Protein AF-A0A656K162-F1 (afdb_monomer)

Structure (mmCIF, N/CA/C/O backbone):
data_AF-A0A656K162-F1
#
_entry.id   AF-A0A656K162-F1
#
loop_
_atom_site.group_PDB
_atom_site.id
_atom_site.type_symbol
_atom_site.label_atom_id
_atom_site.label_alt_id
_atom_site.label_comp_id
_atom_site.label_asym_id
_atom_site.label_entity_id
_atom_site.label_seq_id
_atom_site.pdbx_PDB_ins_code
_atom_site.Cartn_x
_atom_site.Cartn_y
_atom_site.Cartn_z
_atom_site.occupancy
_atom_site.B_iso_or_equiv
_atom_site.auth_seq_id
_atom_site.auth_comp_id
_atom_site.auth_asym_id
_atom_site.auth_atom_id
_atom_site.pdbx_PDB_model_num
ATOM 1 N N . ASN A 1 1 ? 8.513 19.764 10.379 1.00 59.94 1 ASN A N 1
ATOM 2 C CA . ASN A 1 1 ? 7.058 19.701 10.130 1.00 59.94 1 ASN A CA 1
ATOM 3 C C . ASN A 1 1 ? 6.398 20.936 10.756 1.00 59.94 1 ASN A C 1
ATOM 5 O O . ASN A 1 1 ? 6.497 21.101 11.967 1.00 59.94 1 ASN A O 1
ATOM 9 N N . GLN A 1 2 ? 5.848 21.864 9.958 1.00 65.56 2 GLN A N 1
ATOM 10 C CA . GLN A 1 2 ? 5.400 23.191 10.437 1.00 65.56 2 GLN A CA 1
ATOM 11 C C . GLN A 1 2 ? 4.195 23.122 11.393 1.00 65.56 2 GLN A C 1
ATOM 13 O O . GLN A 1 2 ? 4.063 23.981 12.259 1.00 65.56 2 GLN A O 1
ATOM 18 N N . ALA A 1 3 ? 3.356 22.087 11.276 1.00 65.00 3 ALA A N 1
ATOM 19 C CA . ALA A 1 3 ? 2.177 21.894 12.123 1.00 65.00 3 ALA A CA 1
ATOM 20 C C . ALA A 1 3 ? 2.538 21.609 13.594 1.00 65.00 3 ALA A C 1
ATOM 22 O O . ALA A 1 3 ? 1.946 22.195 14.499 1.00 65.00 3 ALA A O 1
ATOM 23 N N . ALA A 1 4 ? 3.561 20.780 13.838 1.00 63.41 4 ALA A N 1
ATOM 24 C CA . ALA A 1 4 ? 4.054 20.488 15.187 1.00 63.41 4 ALA A CA 1
ATOM 25 C C . ALA A 1 4 ? 4.691 21.724 15.849 1.00 63.41 4 ALA A C 1
ATOM 27 O O . ALA A 1 4 ? 4.474 21.974 17.027 1.00 63.41 4 ALA A O 1
ATOM 28 N N . GLY A 1 5 ? 5.413 22.546 15.077 1.00 68.94 5 GLY A N 1
ATOM 29 C CA . GLY A 1 5 ? 6.014 23.790 15.578 1.00 68.94 5 GLY A CA 1
ATOM 30 C C . GLY A 1 5 ? 5.009 24.909 15.885 1.00 68.94 5 GLY A C 1
ATOM 31 O O . GLY A 1 5 ? 5.383 25.898 16.506 1.00 68.94 5 GLY A O 1
ATOM 32 N N . ARG A 1 6 ? 3.747 24.771 15.452 1.00 77.44 6 ARG A N 1
ATOM 33 C CA . ARG A 1 6 ? 2.651 25.728 15.697 1.00 77.44 6 ARG A CA 1
ATOM 34 C C . ARG A 1 6 ? 1.633 25.244 16.741 1.00 77.44 6 ARG A C 1
ATOM 36 O O . ARG A 1 6 ? 0.628 25.919 16.941 1.00 77.44 6 ARG A O 1
ATOM 43 N N . GLY A 1 7 ? 1.865 24.086 17.368 1.00 78.81 7 GLY A N 1
ATOM 44 C CA . GLY A 1 7 ? 0.979 23.505 18.387 1.00 78.81 7 GLY A CA 1
ATOM 45 C C . GLY A 1 7 ? -0.352 22.955 17.858 1.00 78.81 7 GLY A C 1
ATOM 46 O O . GLY A 1 7 ? -1.237 22.599 18.629 1.00 78.81 7 GLY A O 1
ATOM 47 N N . TRP A 1 8 ? -0.530 22.847 16.535 1.00 81.06 8 TRP A N 1
ATOM 48 C CA . TRP A 1 8 ? -1.796 22.390 15.932 1.00 81.06 8 TRP A CA 1
ATOM 49 C C . TRP A 1 8 ? -2.119 20.920 16.213 1.00 81.06 8 TRP A C 1
ATOM 51 O O . TRP A 1 8 ? -3.256 20.496 16.036 1.00 81.06 8 TRP A O 1
ATOM 61 N N . LEU A 1 9 ? -1.124 20.152 16.653 1.00 82.38 9 LEU A N 1
ATOM 62 C CA . LEU A 1 9 ? -1.259 18.733 16.970 1.00 82.38 9 LEU A CA 1
ATOM 63 C C . LEU A 1 9 ? -1.344 18.485 18.483 1.00 82.38 9 LEU A C 1
ATOM 65 O O . LEU A 1 9 ? -1.394 17.335 18.897 1.00 82.38 9 LEU A O 1
ATOM 69 N N . ASP A 1 10 ? -1.346 19.524 19.324 1.00 83.88 10 ASP A N 1
ATOM 70 C CA . ASP A 1 10 ? -1.195 19.365 20.779 1.00 83.88 10 ASP A CA 1
ATOM 71 C C . ASP A 1 10 ? -2.390 18.691 21.456 1.00 83.88 10 ASP A C 1
ATOM 73 O O . ASP A 1 10 ? -2.217 18.030 22.475 1.00 83.88 10 ASP A O 1
ATOM 77 N N . ALA A 1 11 ? -3.578 18.793 20.855 1.00 88.38 11 ALA A N 1
ATOM 78 C CA . ALA A 1 11 ? -4.771 18.080 21.305 1.00 88.38 11 ALA A CA 1
ATOM 79 C C . ALA A 1 11 ? -4.793 16.593 20.894 1.00 88.38 11 ALA A C 1
ATOM 81 O O . ALA A 1 11 ? -5.649 15.853 21.369 1.00 88.38 11 ALA A O 1
ATOM 82 N N . MET A 1 12 ? -3.887 16.163 20.008 1.00 89.81 12 MET A N 1
ATOM 83 C CA . MET A 1 12 ? -3.818 14.790 19.508 1.00 89.81 12 MET A CA 1
ATOM 84 C C . MET A 1 12 ? -2.897 13.938 20.378 1.00 89.81 12 MET A C 1
ATOM 86 O O . MET A 1 12 ? -1.816 14.383 20.794 1.00 89.81 12 MET A O 1
ATOM 90 N N . SER A 1 13 ? -3.296 12.683 20.578 1.00 91.94 13 SER A N 1
ATOM 91 C CA . SER A 1 13 ? -2.418 11.651 21.124 1.00 91.94 13 SER A CA 1
ATOM 92 C C . SER A 1 13 ? -1.175 11.474 20.249 1.00 91.94 13 SER A C 1
ATOM 94 O O . SER A 1 13 ? -1.141 11.858 19.078 1.00 91.94 13 SER A O 1
ATOM 96 N N . GLU A 1 14 ? -0.129 10.867 20.804 1.00 89.81 14 GLU A N 1
ATOM 97 C CA . GLU A 1 14 ? 1.092 10.573 20.051 1.00 89.81 14 GLU A CA 1
ATOM 98 C C . GLU A 1 14 ? 0.808 9.698 18.819 1.00 89.81 14 GLU A C 1
ATOM 100 O O . GLU A 1 14 ? 1.327 9.963 17.738 1.00 89.81 14 GLU A O 1
ATOM 105 N N . THR A 1 15 ? -0.080 8.709 18.947 1.00 90.69 15 THR A N 1
ATOM 106 C CA . THR A 1 15 ? -0.444 7.811 17.844 1.00 90.69 15 THR A CA 1
ATOM 107 C C . THR A 1 15 ? -1.187 8.526 16.721 1.00 90.69 15 THR A C 1
ATOM 109 O O . THR A 1 15 ? -0.869 8.307 15.559 1.00 90.69 15 THR A O 1
ATOM 112 N N . GLU A 1 16 ? -2.123 9.421 17.045 1.00 91.81 16 GLU A N 1
ATOM 113 C CA . GLU A 1 16 ? -2.821 10.231 16.035 1.00 91.81 16 GLU A CA 1
ATOM 114 C C . GLU A 1 16 ? -1.863 11.234 15.386 1.00 91.81 16 GLU A C 1
ATOM 116 O O . GLU A 1 16 ? -1.894 11.454 14.180 1.00 91.81 16 GLU A O 1
ATOM 121 N N . ARG A 1 17 ? -0.950 11.815 16.173 1.00 91.38 17 ARG A N 1
ATOM 122 C CA . ARG A 1 17 ? 0.091 12.707 15.659 1.00 91.38 17 ARG A CA 1
ATOM 123 C C . ARG A 1 17 ? 0.992 11.985 14.659 1.00 91.38 17 ARG A C 1
ATOM 125 O O . ARG A 1 17 ? 1.349 12.571 13.638 1.00 91.38 17 ARG A O 1
ATOM 132 N N . ASN A 1 18 ? 1.332 10.726 14.929 1.00 90.88 18 ASN A N 1
ATOM 133 C CA . ASN A 1 18 ? 2.193 9.920 14.069 1.00 90.88 18 ASN A CA 1
ATOM 134 C C . ASN A 1 18 ? 1.585 9.655 12.689 1.00 90.88 18 ASN A C 1
ATOM 13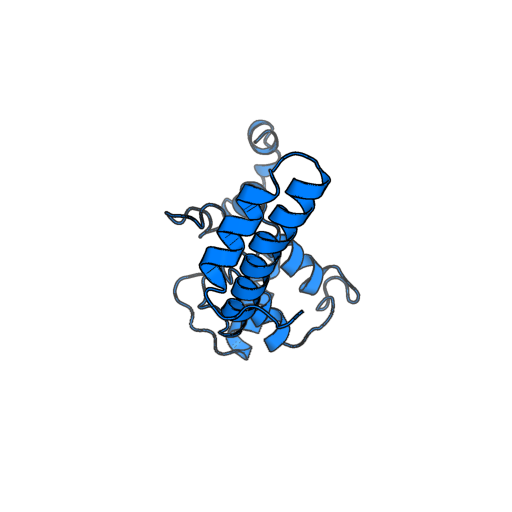6 O O . ASN A 1 18 ? 2.345 9.658 11.721 1.00 90.88 18 ASN A O 1
ATOM 140 N N . ASP A 1 19 ? 0.260 9.528 12.576 1.00 93.31 19 ASP A N 1
ATOM 141 C CA . ASP A 1 19 ? -0.424 9.423 11.280 1.00 93.31 19 ASP A CA 1
ATOM 142 C C . ASP A 1 19 ? -0.170 10.659 10.398 1.00 93.31 19 ASP A C 1
ATOM 144 O O . ASP A 1 19 ? 0.084 10.538 9.200 1.00 93.31 19 ASP A O 1
ATOM 148 N N . PHE A 1 20 ? -0.177 11.860 10.989 1.00 90.94 20 PHE A N 1
ATOM 149 C CA . PHE A 1 20 ? 0.078 13.111 10.263 1.00 90.94 20 PHE A CA 1
ATOM 150 C C . PHE A 1 20 ? 1.566 13.392 10.039 1.00 90.94 20 PHE A C 1
ATOM 152 O O . PHE A 1 20 ? 1.945 14.022 9.049 1.00 90.94 20 PHE A O 1
ATOM 159 N N . LEU A 1 21 ? 2.427 12.977 10.971 1.00 88.50 21 LEU A N 1
ATOM 160 C CA . LEU A 1 21 ? 3.875 13.150 10.841 1.00 88.50 21 LEU A CA 1
ATOM 161 C C . LEU A 1 21 ? 4.474 12.211 9.790 1.00 88.50 21 LEU A C 1
ATOM 163 O O . LEU A 1 21 ? 5.472 12.574 9.169 1.00 88.50 21 LEU A O 1
ATOM 167 N N . ASN A 1 22 ? 3.845 11.057 9.572 1.00 89.12 22 ASN A N 1
ATOM 168 C CA . ASN A 1 22 ? 4.228 10.063 8.584 1.00 89.12 22 ASN A CA 1
ATOM 169 C C . ASN A 1 22 ? 3.113 9.949 7.541 1.00 89.12 22 ASN A C 1
ATOM 171 O O . ASN A 1 22 ? 2.423 8.951 7.481 1.00 89.12 22 ASN A O 1
ATOM 175 N N . PHE A 1 23 ? 2.869 10.966 6.719 1.00 92.00 23 PHE A N 1
ATOM 176 C CA . PHE A 1 23 ? 1.878 10.785 5.656 1.00 92.00 23 PHE A CA 1
ATOM 177 C C . PHE A 1 23 ? 2.329 9.686 4.670 1.00 92.00 23 PHE A C 1
ATOM 179 O O . PHE A 1 23 ? 3.456 9.727 4.175 1.00 92.00 23 PHE A O 1
ATOM 186 N N . GLU A 1 24 ? 1.448 8.729 4.358 1.00 94.44 24 GLU A N 1
ATOM 187 C CA . GLU A 1 24 ? 1.737 7.603 3.460 1.00 94.44 24 GLU A CA 1
ATOM 188 C C . GLU A 1 24 ? 0.535 7.320 2.539 1.00 94.44 24 GLU A C 1
ATOM 190 O O . GLU A 1 24 ? -0.616 7.268 2.980 1.00 94.44 24 GLU A O 1
ATOM 195 N N . GLY A 1 25 ? 0.797 7.160 1.237 1.00 96.12 25 GLY A N 1
ATOM 196 C CA . GLY A 1 25 ? -0.245 7.026 0.214 1.00 96.12 25 GLY A CA 1
ATOM 197 C C . GLY A 1 25 ? -1.071 5.736 0.290 1.00 96.12 25 GLY A C 1
ATOM 198 O O . GLY A 1 25 ? -2.256 5.766 -0.023 1.00 96.12 25 GLY A O 1
ATOM 199 N N . ASN A 1 26 ? -0.498 4.621 0.747 1.00 96.12 26 ASN A N 1
ATOM 200 C CA . ASN A 1 26 ? -1.203 3.358 0.988 1.00 96.12 26 ASN A CA 1
ATOM 201 C C . ASN A 1 26 ? -2.199 3.505 2.144 1.00 96.12 26 ASN A C 1
ATOM 203 O O . ASN A 1 26 ? -3.320 3.013 2.043 1.00 96.12 26 ASN A O 1
ATOM 207 N N . ALA A 1 27 ? -1.824 4.210 3.219 1.00 97.62 27 ALA A N 1
ATOM 208 C CA . ALA A 1 27 ? -2.744 4.498 4.320 1.00 97.62 27 ALA A CA 1
ATOM 209 C C . ALA A 1 27 ? -3.906 5.389 3.859 1.00 97.62 27 ALA A C 1
ATOM 211 O O . ALA A 1 27 ? -5.073 5.086 4.118 1.00 97.62 27 ALA A O 1
ATOM 212 N N . GLN A 1 28 ? -3.601 6.437 3.088 1.00 98.19 28 GLN A N 1
ATOM 213 C CA . GLN A 1 28 ? -4.629 7.306 2.524 1.00 98.19 28 GLN A CA 1
ATOM 214 C C . GLN A 1 28 ? -5.539 6.567 1.538 1.00 98.19 28 GLN A C 1
ATOM 216 O O . GLN A 1 28 ? -6.757 6.729 1.592 1.00 98.19 28 GLN A O 1
ATOM 221 N N . GLY A 1 29 ? -4.992 5.739 0.652 1.00 98.31 29 GLY A N 1
ATOM 222 C CA . GLY A 1 29 ? -5.801 4.975 -0.289 1.00 98.31 29 GLY A CA 1
ATOM 223 C C . GLY A 1 29 ? -6.654 3.905 0.404 1.00 98.31 29 GLY A C 1
ATOM 224 O O . GLY A 1 29 ? -7.806 3.709 0.019 1.00 98.31 29 GLY A O 1
ATOM 225 N N . PHE A 1 30 ? -6.180 3.305 1.502 1.00 98.62 30 PHE A N 1
ATOM 226 C CA . PHE A 1 30 ? -7.003 2.418 2.327 1.00 98.62 30 PHE A CA 1
ATOM 227 C C . PHE A 1 30 ? -8.213 3.152 2.919 1.00 98.62 30 PHE A C 1
ATOM 229 O O . PHE A 1 30 ? -9.343 2.661 2.829 1.00 98.62 30 PHE A O 1
ATOM 236 N N . ARG A 1 31 ? -8.007 4.367 3.441 1.00 98.56 31 ARG A N 1
ATOM 237 C CA . ARG A 1 31 ? -9.091 5.248 3.898 1.00 98.56 31 ARG A CA 1
ATOM 238 C C . ARG A 1 31 ? -10.054 5.609 2.764 1.00 98.56 31 ARG A C 1
ATOM 240 O O . ARG A 1 31 ? -11.266 5.554 2.952 1.00 98.56 31 ARG A O 1
ATOM 247 N N . VAL A 1 32 ? -9.549 5.936 1.575 1.00 98.62 32 VAL A N 1
ATOM 248 C CA . VAL A 1 32 ? -10.388 6.229 0.399 1.00 98.62 32 VAL A CA 1
ATOM 249 C C . VAL A 1 32 ? -11.303 5.043 0.078 1.00 98.62 32 VAL A C 1
ATOM 251 O O . VAL A 1 32 ? -12.522 5.208 0.030 1.00 98.62 32 VAL A O 1
ATOM 254 N N . LEU A 1 33 ? -10.738 3.837 -0.039 1.00 98.62 33 LEU A N 1
ATOM 255 C CA . LEU A 1 33 ? -11.472 2.623 -0.409 1.00 98.62 33 LEU A CA 1
ATOM 256 C C . LEU A 1 33 ? -12.493 2.170 0.640 1.00 98.62 33 LEU A C 1
ATOM 258 O O . LEU A 1 33 ? -13.522 1.597 0.284 1.00 98.62 33 LEU A O 1
ATOM 262 N N . THR A 1 34 ? -12.207 2.376 1.926 1.00 98.62 34 THR A N 1
ATOM 263 C CA . THR A 1 34 ? -13.022 1.826 3.023 1.00 98.62 34 THR A CA 1
ATOM 264 C C . THR A 1 34 ? -13.928 2.845 3.703 1.00 98.62 34 THR A C 1
ATOM 266 O O . THR A 1 34 ? -14.840 2.442 4.428 1.00 98.62 34 THR A O 1
ATOM 269 N N . GLN A 1 35 ? -13.702 4.145 3.489 1.00 98.50 35 GLN A N 1
ATOM 270 C CA . GLN A 1 35 ? -14.429 5.211 4.179 1.00 98.50 35 GLN A CA 1
ATOM 271 C C . GLN A 1 35 ? -14.892 6.354 3.276 1.00 98.50 35 GLN A C 1
ATOM 273 O O . GLN A 1 35 ? -15.940 6.910 3.567 1.00 98.50 35 GLN A O 1
ATOM 278 N N . LEU A 1 36 ? -14.159 6.773 2.241 1.00 98.12 36 LEU A N 1
ATOM 279 C CA . LEU A 1 36 ? -14.508 8.026 1.545 1.00 98.12 36 LEU A CA 1
ATOM 280 C C . LEU A 1 36 ? -15.388 7.815 0.315 1.00 98.12 36 LEU A C 1
ATOM 282 O O . LEU A 1 36 ? -16.325 8.583 0.107 1.00 98.12 36 LEU A O 1
ATOM 286 N N . GLU A 1 37 ? -15.108 6.784 -0.475 1.00 97.25 37 GLU A N 1
ATOM 287 C CA . GLU A 1 37 ? -15.811 6.548 -1.737 1.00 97.25 37 GLU A CA 1
ATOM 288 C C . GLU A 1 37 ? -17.157 5.845 -1.537 1.00 97.25 37 GLU A C 1
ATOM 290 O O . GLU A 1 37 ? -17.284 4.955 -0.704 1.00 97.25 37 GLU A O 1
ATOM 295 N N . TYR A 1 38 ? -18.162 6.200 -2.343 1.00 97.38 38 TYR A N 1
ATOM 296 C CA . TYR A 1 38 ? -19.512 5.611 -2.356 1.00 97.38 38 TYR A CA 1
ATOM 297 C C . TYR A 1 38 ? -20.272 5.677 -1.017 1.00 97.38 38 TYR A C 1
ATOM 299 O O . TYR A 1 38 ? -21.043 6.609 -0.786 1.00 97.38 38 TYR A O 1
ATOM 307 N N . HIS A 1 39 ? -20.107 4.681 -0.143 1.00 97.31 39 HIS A N 1
ATOM 308 C CA . HIS A 1 39 ? -20.796 4.599 1.143 1.00 97.31 39 HIS A CA 1
ATOM 309 C C . HIS A 1 39 ? -19.954 5.273 2.225 1.00 97.31 39 HIS A C 1
ATOM 311 O O . HIS A 1 39 ? -19.267 4.612 3.010 1.00 97.31 39 HIS A O 1
ATOM 317 N N . GLN A 1 40 ? -19.986 6.607 2.223 1.00 97.75 40 GLN A N 1
ATOM 318 C CA . GLN A 1 40 ? -19.110 7.424 3.053 1.00 97.75 40 GLN A CA 1
ATOM 319 C C . GLN A 1 40 ? -19.259 7.089 4.548 1.00 97.75 40 GLN A C 1
ATOM 321 O O . GLN A 1 40 ? -20.349 7.171 5.110 1.00 97.75 40 GLN A O 1
ATOM 326 N N . PHE A 1 41 ? -18.150 6.701 5.175 1.00 96.69 41 PHE A N 1
ATOM 327 C CA . PHE A 1 41 ? -18.025 6.221 6.554 1.00 96.69 41 PHE A CA 1
ATOM 328 C C . PHE A 1 41 ? -18.910 5.000 6.898 1.00 96.69 41 PHE A C 1
ATOM 330 O O . PHE A 1 41 ? -19.091 4.680 8.069 1.00 96.69 41 PHE A O 1
ATOM 337 N N . ASP A 1 42 ? -19.413 4.282 5.883 1.00 97.31 42 ASP A N 1
ATOM 338 C CA . ASP A 1 42 ? -20.259 3.078 5.991 1.00 97.31 42 ASP A CA 1
ATOM 339 C C . ASP A 1 42 ? -19.792 1.958 5.027 1.00 97.31 42 ASP A C 1
ATOM 341 O O . ASP A 1 42 ? -20.542 1.374 4.230 1.00 97.31 42 ASP A O 1
ATOM 345 N N . GLY A 1 43 ? -18.488 1.674 5.084 1.00 93.38 43 GLY A N 1
ATOM 346 C CA . GLY A 1 43 ? -17.827 0.612 4.317 1.00 93.38 43 GLY A CA 1
ATOM 347 C C . GLY A 1 43 ? -17.255 1.043 2.965 1.00 93.38 43 GLY A C 1
ATOM 348 O O . GLY A 1 43 ? -16.693 0.202 2.258 1.00 93.38 43 GLY A O 1
ATOM 349 N N . GLY A 1 44 ? -17.373 2.322 2.601 1.00 98.06 44 GLY A N 1
ATOM 350 C CA . GLY A 1 44 ? -16.739 2.889 1.417 1.00 98.06 44 GLY A CA 1
ATOM 351 C C . GLY A 1 44 ? -17.199 2.199 0.129 1.00 98.06 44 GLY A C 1
ATOM 352 O O . GLY A 1 44 ? -18.393 2.015 -0.109 1.00 98.06 44 GLY A O 1
ATOM 353 N N . THR A 1 45 ? -16.245 1.734 -0.675 1.00 98.38 45 THR A N 1
ATOM 354 C CA . THR A 1 45 ? -16.494 0.993 -1.921 1.00 98.38 45 THR A CA 1
ATOM 355 C C . THR A 1 45 ? -17.060 -0.416 -1.688 1.00 98.38 45 THR A C 1
ATOM 357 O O . THR A 1 45 ? -17.533 -1.049 -2.628 1.00 98.38 45 THR A O 1
ATOM 360 N N . ARG A 1 46 ? -17.025 -0.938 -0.449 1.00 98.12 46 ARG A N 1
ATOM 361 C CA . ARG A 1 46 ? -17.512 -2.287 -0.080 1.00 98.12 46 ARG A CA 1
ATOM 362 C C . ARG A 1 46 ? -16.917 -3.415 -0.935 1.00 98.12 46 ARG A C 1
ATOM 364 O O . ARG A 1 46 ? -17.603 -4.353 -1.340 1.00 98.12 46 ARG A O 1
ATOM 371 N N . LEU A 1 47 ? -15.615 -3.321 -1.196 1.00 98.50 47 LEU A N 1
ATOM 372 C CA . LEU A 1 47 ? -14.856 -4.356 -1.894 1.00 98.50 47 LEU A CA 1
ATOM 373 C C . LEU A 1 47 ? -14.787 -5.653 -1.080 1.00 98.50 47 LEU A C 1
ATOM 375 O O . LEU A 1 47 ? -14.981 -5.673 0.137 1.00 98.50 47 LEU A O 1
ATOM 379 N N . THR A 1 48 ? -14.459 -6.752 -1.759 1.00 98.62 48 THR A N 1
ATOM 380 C CA . THR A 1 48 ? -14.250 -8.032 -1.078 1.00 98.62 48 THR A CA 1
ATOM 381 C C . THR A 1 48 ? -13.057 -7.957 -0.123 1.00 98.62 48 THR A C 1
ATOM 383 O O . THR A 1 48 ? -12.073 -7.260 -0.389 1.00 98.62 48 THR A O 1
ATOM 386 N N . TYR A 1 49 ? -13.101 -8.740 0.959 1.00 98.69 49 TYR A N 1
ATOM 387 C CA . TYR A 1 49 ? -11.976 -8.842 1.891 1.00 98.69 49 TYR A CA 1
ATOM 388 C C . TYR A 1 49 ? -10.674 -9.238 1.187 1.00 98.69 49 TYR A C 1
ATOM 390 O O . TYR A 1 49 ? -9.632 -8.672 1.494 1.00 98.69 49 TYR A O 1
ATOM 398 N N . ALA A 1 50 ? -10.723 -10.155 0.214 1.00 98.50 50 ALA A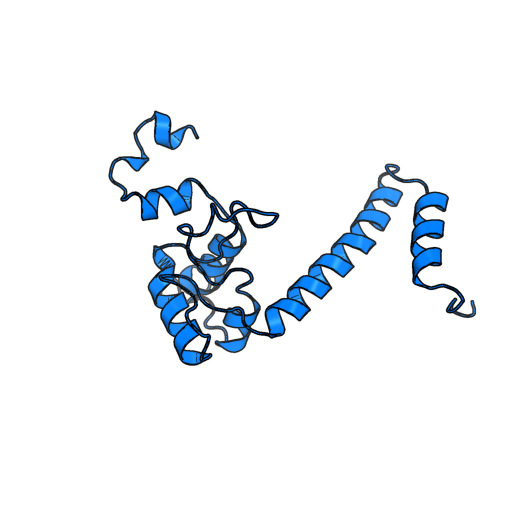 N 1
ATOM 399 C CA . ALA A 1 50 ? -9.537 -10.593 -0.523 1.00 98.50 50 ALA A CA 1
ATOM 400 C C . ALA A 1 50 ? -8.906 -9.453 -1.339 1.00 98.50 50 ALA A C 1
ATOM 402 O O . ALA A 1 50 ? -7.685 -9.297 -1.335 1.00 98.50 50 ALA A O 1
ATOM 403 N N . THR A 1 51 ? -9.727 -8.618 -1.986 1.00 98.69 51 THR A N 1
ATOM 404 C CA . THR A 1 51 ? -9.254 -7.424 -2.702 1.00 98.69 51 THR A CA 1
ATOM 405 C C . THR A 1 51 ? -8.600 -6.434 -1.740 1.00 98.69 51 THR A C 1
ATOM 407 O O . THR A 1 51 ? -7.482 -5.998 -1.993 1.00 98.69 51 THR A O 1
ATOM 410 N N . LEU A 1 52 ? -9.245 -6.128 -0.608 1.00 98.69 52 LEU A N 1
ATOM 411 C CA . LEU A 1 52 ? -8.696 -5.203 0.392 1.00 98.69 52 LEU A CA 1
ATOM 412 C C . LEU A 1 52 ? -7.403 -5.735 1.028 1.00 98.69 52 LEU A C 1
ATOM 414 O O . LEU A 1 52 ? -6.444 -4.988 1.194 1.00 98.69 52 LEU A O 1
ATOM 418 N N . GLY A 1 53 ? -7.343 -7.032 1.334 1.00 98.50 53 GLY A N 1
ATOM 419 C CA . GLY A 1 53 ? -6.135 -7.675 1.846 1.00 98.50 53 GLY A CA 1
ATOM 420 C C . GLY A 1 53 ? -4.984 -7.650 0.842 1.00 98.50 53 GLY A C 1
ATOM 421 O O . GLY A 1 53 ? -3.845 -7.420 1.232 1.00 98.50 53 GLY A O 1
ATOM 422 N N . THR A 1 54 ? -5.280 -7.847 -0.445 1.00 98.62 54 THR A N 1
ATOM 423 C CA . THR A 1 54 ? -4.294 -7.771 -1.538 1.00 98.62 54 THR A CA 1
ATOM 424 C C . THR A 1 54 ? -3.806 -6.343 -1.777 1.00 98.62 54 THR A C 1
ATOM 426 O O . THR A 1 54 ? -2.636 -6.145 -2.078 1.00 98.62 54 THR A O 1
ATOM 429 N N . TYR A 1 55 ? -4.682 -5.354 -1.600 1.00 98.44 55 TYR A N 1
ATOM 430 C CA . TYR A 1 55 ? -4.340 -3.936 -1.678 1.00 98.44 55 TYR A CA 1
ATOM 431 C C . TYR A 1 55 ? -3.421 -3.484 -0.528 1.00 98.44 55 TYR A C 1
ATOM 433 O O . TYR A 1 55 ? -2.525 -2.664 -0.724 1.00 98.44 55 TYR A O 1
ATOM 441 N N . LEU A 1 56 ? -3.618 -4.021 0.683 1.00 97.31 56 LEU A N 1
ATOM 442 C CA . LEU A 1 56 ? -2.860 -3.652 1.881 1.00 97.31 56 LEU A CA 1
ATOM 443 C C . LEU A 1 56 ? -1.389 -4.110 1.805 1.00 97.31 56 LEU A C 1
ATOM 445 O O . LEU A 1 56 ? -0.990 -5.119 2.391 1.00 97.31 56 LEU A O 1
ATOM 449 N N . LYS A 1 57 ? -0.545 -3.306 1.141 1.00 95.62 57 LYS A N 1
ATOM 450 C CA . LYS A 1 57 ? 0.916 -3.500 1.049 1.00 95.62 57 LYS A CA 1
ATOM 451 C C . LYS A 1 57 ? 1.569 -3.576 2.432 1.00 95.62 57 LYS A C 1
ATOM 453 O O . LYS A 1 57 ? 2.491 -4.374 2.638 1.00 95.62 57 LYS A O 1
ATOM 458 N N . TYR A 1 58 ? 1.051 -2.788 3.372 1.00 96.81 58 TYR A N 1
ATOM 459 C CA . TYR A 1 58 ? 1.565 -2.606 4.726 1.00 96.81 58 TYR A CA 1
ATOM 460 C C . TYR A 1 58 ? 0.425 -2.708 5.765 1.00 96.81 58 TYR A C 1
ATOM 462 O O . TYR A 1 58 ? -0.070 -1.679 6.219 1.00 96.81 58 TYR A O 1
ATOM 470 N N . PRO A 1 59 ? -0.047 -3.915 6.136 1.00 97.38 59 PRO A N 1
ATOM 471 C CA . PRO A 1 59 ? -1.170 -4.105 7.066 1.00 97.38 59 PRO A CA 1
ATOM 472 C C . PRO A 1 59 ? -0.763 -3.842 8.529 1.00 97.38 59 PRO A C 1
ATOM 474 O O . PRO A 1 59 ? -0.744 -4.740 9.374 1.00 97.38 59 PRO A O 1
ATOM 477 N N . TRP A 1 60 ? -0.378 -2.604 8.818 1.00 97.12 60 TRP A N 1
ATOM 478 C CA . TRP A 1 60 ? 0.012 -2.108 10.134 1.00 97.12 60 TRP A CA 1
ATOM 479 C C . TRP A 1 60 ? -0.150 -0.589 10.213 1.00 97.12 60 TRP A C 1
ATOM 481 O O . TRP A 1 60 ? -0.310 0.082 9.188 1.00 97.12 60 TRP A O 1
ATOM 491 N N . THR A 1 61 ? -0.107 -0.061 11.436 1.00 96.75 61 THR A N 1
ATOM 492 C CA . THR A 1 61 ? -0.287 1.369 11.724 1.00 96.75 61 THR A CA 1
ATOM 493 C C . THR A 1 61 ? 1.027 2.148 11.714 1.00 96.75 61 THR A C 1
ATOM 495 O O . THR A 1 61 ? 2.119 1.565 11.670 1.00 96.75 61 THR A O 1
ATOM 498 N N . ALA A 1 62 ? 0.940 3.480 11.801 1.00 94.69 62 ALA A N 1
ATOM 499 C CA . ALA A 1 62 ? 2.099 4.375 11.848 1.00 94.69 62 ALA A CA 1
ATOM 500 C C . ALA A 1 62 ? 3.042 4.105 13.039 1.00 94.69 62 ALA A C 1
ATOM 502 O O . ALA A 1 62 ? 4.204 4.503 13.001 1.00 94.69 62 ALA A O 1
ATOM 503 N N . ARG A 1 63 ? 2.603 3.352 14.060 1.00 92.44 63 ARG A N 1
ATOM 504 C CA . ARG A 1 63 ? 3.465 2.839 15.141 1.00 92.44 63 ARG A CA 1
ATOM 505 C C . ARG A 1 63 ? 4.691 2.081 14.614 1.00 92.44 63 ARG A C 1
ATOM 507 O O . ARG A 1 63 ? 5.732 2.081 15.262 1.00 92.44 63 ARG A O 1
ATOM 514 N N . HIS A 1 64 ? 4.574 1.450 13.446 1.00 89.81 64 HIS A N 1
ATOM 515 C CA . HIS A 1 64 ? 5.641 0.666 12.812 1.00 89.81 64 HIS A CA 1
ATOM 516 C C . HIS A 1 64 ? 6.351 1.414 11.671 1.00 89.81 64 HIS A C 1
ATOM 518 O O . HIS A 1 64 ? 7.189 0.834 10.973 1.00 89.81 64 HIS A O 1
ATOM 524 N N . ALA A 1 65 ? 6.046 2.704 11.486 1.00 82.62 65 ALA A N 1
ATOM 525 C CA . ALA A 1 65 ? 6.636 3.543 10.445 1.00 82.62 65 ALA A CA 1
ATOM 526 C C . ALA A 1 65 ? 8.151 3.741 10.641 1.00 82.62 65 ALA A C 1
ATOM 528 O O . ALA A 1 65 ? 8.883 3.832 9.662 1.00 82.62 65 ALA A O 1
ATOM 529 N N . ASP A 1 66 ? 8.650 3.719 11.878 1.00 73.56 66 ASP A N 1
ATOM 530 C CA . ASP A 1 66 ? 10.081 3.884 12.181 1.00 73.56 66 ASP A CA 1
ATOM 531 C C . ASP A 1 66 ? 10.912 2.594 12.045 1.00 73.56 66 ASP A C 1
ATOM 533 O O . ASP A 1 66 ? 12.084 2.557 12.430 1.00 73.56 66 ASP A O 1
ATOM 537 N N . SER A 1 67 ? 10.339 1.518 11.493 1.00 65.38 67 SER A N 1
ATOM 538 C CA . SER A 1 67 ? 11.076 0.266 11.295 1.00 65.38 67 SER A CA 1
ATOM 539 C C . SER A 1 67 ? 12.325 0.464 10.411 1.00 65.38 67 SER A C 1
ATOM 541 O O . SER A 1 67 ? 12.294 1.110 9.362 1.00 65.38 67 SER A O 1
ATOM 543 N N . LEU A 1 68 ? 13.465 -0.070 10.872 1.00 49.84 68 LEU A N 1
ATOM 544 C CA . LEU A 1 68 ? 14.769 0.053 10.211 1.00 49.84 68 LEU A CA 1
ATOM 545 C C . LEU A 1 68 ? 14.767 -0.658 8.842 1.00 49.84 68 LEU A C 1
ATOM 547 O O . LEU A 1 68 ? 14.346 -1.809 8.740 1.00 49.84 68 LEU A O 1
ATOM 551 N N . GLY A 1 69 ? 15.292 0.004 7.804 1.00 59.53 69 GLY A N 1
ATOM 552 C CA . GLY A 1 69 ? 15.492 -0.559 6.459 1.00 59.53 69 GLY A CA 1
ATOM 553 C C . GLY A 1 69 ? 14.807 0.235 5.339 1.00 59.53 69 GLY A C 1
ATOM 554 O O . GLY A 1 69 ? 14.369 1.364 5.539 1.00 59.53 69 GLY A O 1
ATOM 555 N N . TYR A 1 70 ? 14.690 -0.368 4.148 1.00 55.84 70 TYR A N 1
ATOM 556 C CA . TYR A 1 70 ? 14.074 0.237 2.948 1.00 55.84 70 TYR A CA 1
ATOM 557 C C . TYR A 1 70 ? 12.589 0.625 3.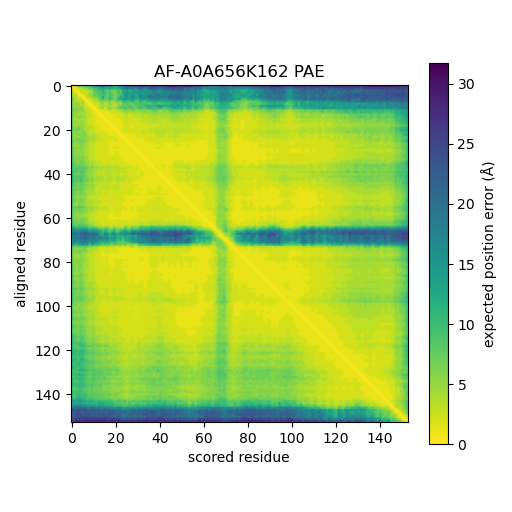135 1.00 55.84 70 TYR A C 1
ATOM 559 O O . TYR A 1 70 ? 12.029 1.382 2.351 1.00 55.84 70 TYR A O 1
ATOM 567 N N . LYS A 1 71 ? 11.938 0.137 4.201 1.00 60.16 71 LYS A N 1
ATOM 568 C CA . LYS A 1 71 ? 10.526 0.398 4.533 1.00 60.16 71 LYS A CA 1
ATOM 569 C C . LYS A 1 71 ? 10.330 1.500 5.581 1.00 60.16 71 LYS A C 1
ATOM 571 O O . LYS A 1 71 ? 9.277 1.560 6.212 1.00 60.16 71 LYS A O 1
ATOM 576 N N . LYS A 1 72 ? 11.317 2.380 5.766 1.00 68.94 72 LYS A N 1
ATOM 577 C CA . LYS A 1 72 ? 11.172 3.539 6.651 1.00 68.94 72 LYS A CA 1
ATOM 578 C C .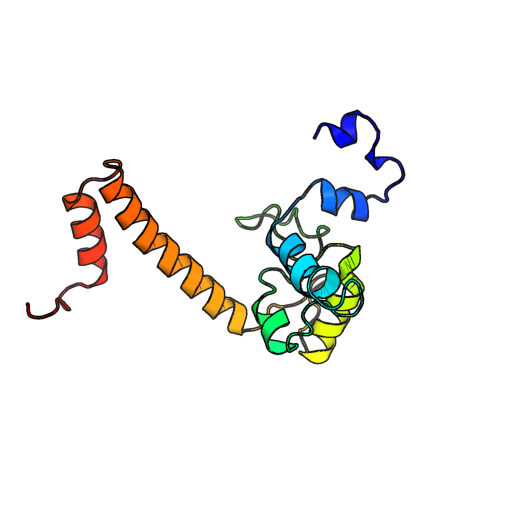 LYS A 1 72 ? 9.983 4.401 6.199 1.00 68.94 72 LYS A C 1
ATOM 580 O O . LYS A 1 72 ? 9.811 4.657 5.010 1.00 68.94 72 LYS A O 1
ATOM 585 N N . HIS A 1 73 ? 9.167 4.832 7.151 1.00 77.69 73 HIS A N 1
ATOM 586 C CA . HIS A 1 73 ? 7.925 5.588 6.969 1.00 77.69 73 HIS A CA 1
ATOM 587 C C . HIS A 1 73 ? 6.801 4.855 6.213 1.00 77.69 73 HIS A C 1
ATOM 589 O O . HIS A 1 73 ? 5.873 5.500 5.733 1.00 77.69 73 HIS A O 1
ATOM 595 N N . LYS A 1 74 ? 6.847 3.518 6.102 1.00 91.25 74 LYS A N 1
ATOM 596 C CA . LYS A 1 74 ? 5.817 2.734 5.401 1.00 91.25 74 LYS A CA 1
ATOM 597 C C . LYS A 1 74 ? 4.812 2.100 6.357 1.00 91.25 74 LYS A C 1
ATOM 599 O O . LYS A 1 74 ? 5.184 1.306 7.217 1.00 91.25 74 LYS A O 1
ATOM 604 N N . PHE A 1 75 ? 3.534 2.402 6.162 1.00 95.88 75 PHE A N 1
ATOM 605 C CA . PHE A 1 75 ? 2.380 1.776 6.814 1.00 95.88 75 PHE A CA 1
ATOM 606 C C . PHE A 1 75 ? 1.139 1.988 5.933 1.00 95.88 75 PHE A C 1
ATOM 608 O O . PHE A 1 75 ? 1.174 2.787 5.001 1.00 95.88 75 PHE A O 1
ATOM 615 N N . GLY A 1 76 ? 0.071 1.233 6.180 1.00 97.06 76 GLY A N 1
ATOM 616 C CA . GLY A 1 76 ? -1.101 1.182 5.296 1.00 97.06 76 GLY A CA 1
ATOM 617 C C . GLY A 1 76 ? -2.427 1.418 6.007 1.00 97.06 76 GLY A C 1
ATOM 618 O O . GLY A 1 76 ? -3.475 1.219 5.405 1.00 97.06 76 GLY A O 1
ATOM 619 N N . CYS A 1 77 ? -2.399 1.811 7.280 1.00 98.31 77 CYS A N 1
ATOM 620 C CA . CYS A 1 77 ? -3.597 2.027 8.081 1.00 98.31 77 CYS A CA 1
ATOM 621 C C . CYS A 1 77 ? -3.397 3.181 9.065 1.00 98.31 77 CYS A C 1
ATOM 623 O O . CYS A 1 77 ? -2.514 3.112 9.918 1.00 98.31 77 CYS A O 1
ATOM 625 N N . TYR A 1 78 ? -4.232 4.213 8.978 1.00 98.00 78 TYR A N 1
ATOM 626 C CA . TYR A 1 78 ? -4.328 5.222 10.035 1.00 98.00 78 TYR A CA 1
ATOM 627 C C . TYR A 1 78 ? -5.046 4.662 11.264 1.00 98.00 78 TYR A C 1
ATOM 629 O O . TYR A 1 78 ? -5.755 3.653 11.180 1.00 98.00 78 TYR A O 1
ATOM 637 N N . GLN A 1 79 ? -4.939 5.358 12.394 1.00 97.31 79 GLN A N 1
ATOM 638 C CA . GLN A 1 79 ? -5.659 5.012 13.617 1.00 97.31 79 GLN A CA 1
ATOM 639 C C . GLN A 1 79 ? -7.178 5.037 13.434 1.00 97.31 79 GLN A C 1
ATOM 641 O O . GLN A 1 79 ? -7.871 4.216 14.031 1.00 97.31 79 GLN A O 1
ATOM 646 N N . SER A 1 80 ? -7.704 5.907 12.565 1.00 97.19 80 SER A N 1
ATOM 647 C CA . SER A 1 80 ? -9.132 5.935 12.218 1.00 97.19 80 SER A CA 1
ATOM 648 C C . SER A 1 80 ? -9.621 4.660 11.530 1.00 97.19 80 SER A C 1
ATOM 650 O O . SER A 1 80 ? -10.778 4.281 11.693 1.00 97.19 80 SER A O 1
ATOM 652 N N . GLU A 1 81 ? -8.750 3.981 10.784 1.00 98.44 81 GLU A N 1
ATOM 653 C CA . GLU A 1 81 ? -9.090 2.782 10.016 1.00 98.44 81 GLU A CA 1
ATOM 654 C C . GLU A 1 81 ? -8.699 1.480 10.734 1.00 98.44 81 GLU A C 1
ATOM 656 O O . GLU A 1 81 ? -9.014 0.393 10.242 1.00 98.44 81 GLU A O 1
ATOM 661 N N . LEU A 1 82 ? -8.063 1.557 11.910 1.00 98.38 82 LEU A N 1
ATOM 662 C CA . LEU A 1 82 ? -7.606 0.384 12.661 1.00 98.38 82 LEU A CA 1
ATOM 663 C C . LEU A 1 82 ? -8.721 -0.659 12.897 1.00 98.38 82 LEU A C 1
ATOM 665 O O . LEU A 1 82 ? -8.477 -1.830 12.600 1.00 98.38 82 LEU A O 1
ATOM 669 N N . PRO A 1 83 ? -9.956 -0.290 13.304 1.00 98.56 83 PRO A N 1
ATOM 670 C CA . PRO A 1 83 ? -11.034 -1.273 13.468 1.00 98.56 83 PRO A CA 1
ATOM 671 C C . PRO A 1 83 ? -11.386 -2.024 12.172 1.00 98.56 83 PRO A C 1
ATOM 673 O O . PRO A 1 83 ? -11.776 -3.192 12.196 1.00 98.56 83 PRO A O 1
ATOM 676 N N . ILE A 1 84 ? -11.237 -1.365 11.019 1.00 98.69 84 ILE A N 1
ATOM 677 C CA . ILE A 1 84 ? -11.512 -1.949 9.701 1.00 98.69 84 ILE A CA 1
ATOM 678 C C . ILE A 1 84 ? -10.395 -2.922 9.327 1.00 98.69 84 ILE A C 1
ATOM 680 O O . ILE A 1 84 ? -10.672 -4.030 8.867 1.00 98.69 84 ILE A O 1
ATOM 684 N N . LEU A 1 85 ? -9.135 -2.543 9.562 1.00 98.69 85 LEU A N 1
ATOM 685 C CA . LEU A 1 85 ? -7.995 -3.437 9.368 1.00 98.69 85 LEU A CA 1
ATOM 686 C C . LEU A 1 85 ? -8.125 -4.696 10.235 1.00 98.69 85 LEU A C 1
ATOM 688 O O . LEU A 1 85 ? -7.952 -5.799 9.720 1.00 98.69 85 LEU A O 1
ATOM 692 N N . GLU A 1 86 ? -8.487 -4.553 11.512 1.00 98.75 86 GLU A N 1
ATOM 693 C CA . GLU A 1 86 ? -8.719 -5.681 12.424 1.00 98.75 86 GLU A CA 1
ATOM 694 C C . GLU A 1 86 ? -9.811 -6.621 11.901 1.00 98.75 86 GLU A C 1
ATOM 696 O O . GLU A 1 86 ? -9.638 -7.845 11.882 1.00 98.75 86 GLU A O 1
ATOM 701 N N . GLN A 1 87 ? -10.918 -6.059 11.406 1.00 98.75 87 GLN A N 1
ATOM 702 C CA . GLN A 1 87 ? -11.997 -6.830 10.795 1.00 98.75 87 GLN A CA 1
ATOM 703 C C . GLN A 1 87 ? -11.515 -7.591 9.552 1.00 98.75 87 GLN A C 1
ATOM 705 O O . GLN A 1 87 ? -11.784 -8.787 9.426 1.00 98.75 87 GLN A O 1
ATOM 710 N N . ILE A 1 88 ? -10.805 -6.927 8.636 1.00 98.69 88 ILE A N 1
ATOM 711 C CA . ILE A 1 88 ? -10.275 -7.546 7.412 1.00 98.69 88 ILE A CA 1
ATOM 712 C C . ILE A 1 88 ? -9.291 -8.664 7.764 1.00 98.69 88 ILE A C 1
ATOM 714 O O . ILE A 1 88 ? -9.429 -9.780 7.262 1.00 98.69 88 ILE A O 1
ATOM 718 N N . ALA A 1 89 ? -8.333 -8.392 8.652 1.00 98.69 89 ALA A N 1
ATOM 719 C CA . ALA A 1 89 ? -7.331 -9.357 9.081 1.00 98.69 89 ALA A CA 1
ATOM 720 C C . ALA A 1 89 ? -7.978 -10.592 9.717 1.00 98.69 89 ALA A C 1
ATOM 722 O O . ALA A 1 89 ? -7.624 -11.717 9.368 1.00 98.69 89 ALA A O 1
ATOM 723 N N . SER A 1 90 ? -8.988 -10.393 10.570 1.00 98.69 90 SER A N 1
ATOM 724 C CA . SER A 1 90 ? -9.772 -11.482 11.158 1.00 98.69 90 SER A CA 1
ATOM 725 C C . SER A 1 90 ? -10.478 -12.326 10.092 1.00 98.69 90 SER A C 1
ATOM 727 O O . SER A 1 90 ? -10.401 -13.554 10.126 1.00 98.69 90 SER A O 1
ATOM 729 N N . LYS A 1 91 ? -11.131 -11.693 9.109 1.00 98.75 91 LYS A N 1
ATOM 730 C CA . LYS A 1 91 ? -11.875 -12.394 8.047 1.00 98.75 91 LYS A CA 1
ATOM 731 C C . LYS A 1 91 ? -10.981 -13.163 7.082 1.00 98.75 91 LYS A C 1
ATOM 733 O O . LYS A 1 91 ? -11.402 -14.193 6.568 1.00 98.75 91 LYS A O 1
ATOM 738 N N . LEU A 1 92 ? -9.770 -12.671 6.853 1.00 98.69 92 LEU A N 1
ATOM 739 C CA . LEU A 1 92 ? -8.764 -13.317 6.012 1.00 98.69 92 LEU A CA 1
ATOM 740 C C . LEU A 1 92 ? -7.879 -14.307 6.780 1.00 98.69 92 LEU A C 1
ATOM 742 O O . LEU A 1 92 ? -7.084 -15.008 6.160 1.00 98.69 92 LEU A O 1
ATOM 746 N N . GLY A 1 93 ? -7.986 -14.359 8.111 1.00 98.62 93 GLY A N 1
ATOM 747 C CA . GLY A 1 93 ? -7.117 -15.181 8.950 1.00 98.62 93 GLY A CA 1
ATOM 748 C C . GLY A 1 93 ? -5.650 -14.748 8.905 1.00 98.62 93 GLY A C 1
ATOM 749 O O . GLY A 1 93 ? -4.768 -15.598 9.002 1.00 98.62 93 GLY A O 1
ATOM 750 N N . LEU A 1 94 ? -5.372 -13.450 8.731 1.00 98.56 94 LEU A N 1
ATOM 751 C CA . LEU A 1 94 ? -4.003 -12.933 8.718 1.00 98.56 94 LEU A CA 1
ATOM 752 C C . LEU A 1 94 ? -3.410 -13.007 10.135 1.00 98.56 94 LEU A C 1
ATOM 754 O O . LEU A 1 94 ? -3.981 -12.416 11.056 1.00 98.56 94 LEU A O 1
ATOM 758 N N . PRO A 1 95 ? -2.266 -13.687 10.337 1.00 98.56 95 PRO A N 1
ATOM 759 C CA . PRO A 1 95 ? -1.612 -13.726 11.638 1.00 98.56 95 PRO A CA 1
ATOM 760 C C . PRO A 1 95 ? -1.244 -12.330 12.134 1.00 98.56 95 PRO A C 1
ATOM 762 O O . PRO A 1 95 ? -0.643 -11.540 11.402 1.00 98.56 95 PRO A O 1
ATOM 765 N N . GLN A 1 96 ? -1.560 -12.040 13.393 1.00 98.31 96 GLN A N 1
ATOM 766 C CA . GLN A 1 96 ? -1.030 -10.865 14.070 1.00 98.31 96 GLN A CA 1
ATOM 767 C C . GLN A 1 96 ? 0.410 -11.160 14.496 1.00 98.31 96 GLN A C 1
ATOM 769 O O . GLN A 1 96 ? 0.662 -12.126 15.214 1.00 98.31 96 GLN A O 1
ATOM 774 N N . LEU A 1 97 ? 1.354 -10.358 14.010 1.00 96.75 97 LEU A N 1
ATOM 775 C CA . LEU A 1 97 ? 2.781 -10.532 14.293 1.00 96.75 97 LEU A CA 1
ATOM 776 C C . LEU A 1 97 ? 3.181 -9.740 15.538 1.00 96.75 97 LEU A C 1
ATOM 778 O O . LEU A 1 97 ? 3.933 -10.228 16.375 1.00 96.75 97 LEU A O 1
ATOM 782 N N . GLU A 1 98 ? 2.646 -8.526 15.653 1.00 95.94 98 GLU A N 1
ATOM 783 C CA . GLU A 1 98 ? 2.833 -7.618 16.779 1.00 95.94 98 GLU A CA 1
ATOM 784 C C . GLU A 1 98 ? 1.541 -6.816 17.001 1.00 95.94 98 GLU A C 1
ATOM 786 O O . GLU A 1 98 ? 0.608 -6.844 16.190 1.00 95.94 98 GLU A O 1
ATOM 791 N N . GLU A 1 99 ? 1.477 -6.061 18.095 1.00 96.56 99 GLU A N 1
ATOM 792 C CA . GLU A 1 99 ? 0.374 -5.130 18.326 1.00 96.56 99 GLU A CA 1
ATOM 793 C C . GLU A 1 99 ? 0.238 -4.149 17.148 1.00 96.56 99 GLU A C 1
ATOM 795 O O . GLU A 1 99 ? 1.210 -3.501 16.745 1.00 96.56 99 GLU A O 1
ATOM 800 N N . GLN A 1 100 ? -0.976 -4.059 16.591 1.00 96.69 100 GLN A N 1
ATOM 801 C CA . GLN A 1 100 ? -1.302 -3.247 15.411 1.00 96.69 100 GLN A CA 1
ATOM 802 C C . GLN A 1 100 ? -0.459 -3.565 14.157 1.00 96.69 100 GLN A C 1
ATOM 804 O O . GLN A 1 100 ? -0.230 -2.693 13.314 1.00 96.69 100 GLN A O 1
ATOM 809 N N . ARG A 1 101 ? 0.012 -4.814 14.020 1.00 97.44 101 ARG A N 1
ATOM 810 C CA . ARG A 1 101 ? 0.744 -5.287 12.841 1.00 97.44 101 ARG A CA 1
ATOM 811 C C . ARG A 1 101 ? 0.414 -6.730 12.491 1.00 97.44 101 ARG A C 1
ATOM 813 O O . ARG A 1 101 ? 0.649 -7.653 13.271 1.00 97.44 101 ARG A O 1
ATOM 820 N N . TRP A 1 102 ? -0.035 -6.925 11.259 1.00 98.44 102 TRP A N 1
ATOM 821 C CA . TRP A 1 102 ? -0.399 -8.229 10.723 1.00 98.44 102 TRP A CA 1
ATOM 822 C C . TRP A 1 102 ? 0.559 -8.686 9.626 1.00 98.44 102 TRP A C 1
ATOM 824 O O . TRP A 1 102 ? 1.317 -7.906 9.043 1.00 98.44 102 TRP A O 1
ATOM 834 N N . ALA A 1 103 ? 0.538 -9.987 9.355 1.00 97.94 103 ALA A N 1
ATOM 835 C CA . ALA A 1 103 ? 1.158 -10.550 8.171 1.00 97.94 103 ALA A CA 1
ATOM 836 C C . ALA A 1 103 ? 0.423 -10.083 6.907 1.00 97.94 103 ALA A C 1
ATOM 838 O O . ALA A 1 103 ? -0.759 -9.740 6.925 1.00 97.94 103 ALA A O 1
ATOM 839 N N . ARG A 1 104 ? 1.143 -10.082 5.788 1.00 98.06 104 ARG A N 1
ATOM 840 C CA . ARG A 1 104 ? 0.626 -9.639 4.491 1.00 98.06 104 ARG A CA 1
ATOM 841 C C . ARG A 1 104 ? -0.226 -10.727 3.857 1.00 98.06 104 ARG A C 1
ATOM 843 O O . ARG A 1 104 ? 0.079 -11.911 3.993 1.00 98.06 104 ARG A O 1
ATOM 850 N N . HIS A 1 105 ? -1.248 -10.321 3.112 1.00 98.56 105 HIS A N 1
ATOM 851 C CA . HIS A 1 105 ? -1.966 -11.251 2.252 1.00 98.56 105 HIS A CA 1
ATOM 852 C C . HIS A 1 105 ? -1.029 -11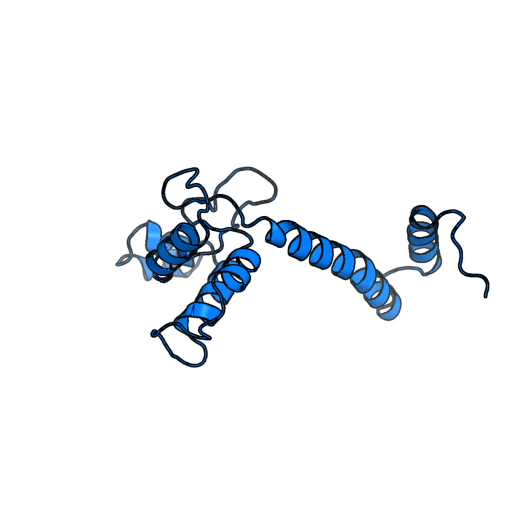.758 1.131 1.00 98.56 105 HIS A C 1
ATOM 854 O O . HIS A 1 105 ? -0.299 -10.948 0.555 1.00 98.56 105 HIS A O 1
ATOM 860 N N . PRO A 1 106 ? -1.033 -13.056 0.770 1.00 98.50 106 PRO A N 1
ATOM 861 C CA . PRO A 1 106 ? -0.084 -13.599 -0.209 1.00 98.50 106 PRO A CA 1
ATOM 862 C C . PRO A 1 106 ? -0.117 -12.924 -1.588 1.00 98.50 106 PRO A C 1
ATOM 864 O O . PRO A 1 106 ? 0.918 -12.767 -2.225 1.00 98.50 106 PRO A O 1
ATOM 867 N N . LEU A 1 107 ? -1.284 -12.473 -2.053 1.00 98.69 107 LEU A N 1
ATOM 868 C CA . LEU A 1 107 ? -1.394 -11.833 -3.372 1.00 98.69 107 LEU A CA 1
ATOM 869 C C . LEU A 1 107 ? -0.783 -10.423 -3.428 1.00 98.69 107 LEU A C 1
ATOM 871 O O . LEU A 1 107 ? -0.543 -9.922 -4.522 1.00 98.69 107 LEU A O 1
ATOM 875 N N . VAL A 1 108 ? -0.475 -9.802 -2.281 1.00 98.12 108 VAL A N 1
ATOM 876 C CA . VAL A 1 108 ? 0.236 -8.511 -2.241 1.00 98.12 108 VAL A CA 1
ATOM 877 C C . VAL A 1 108 ? 1.583 -8.618 -2.962 1.00 98.12 108 VAL A C 1
ATOM 879 O O . VAL A 1 108 ? 1.993 -7.681 -3.635 1.00 98.12 108 VAL A O 1
ATOM 882 N N . TYR A 1 109 ? 2.257 -9.768 -2.862 1.00 97.75 109 TYR A N 1
ATOM 883 C CA . TYR A 1 109 ? 3.554 -9.983 -3.505 1.00 97.75 109 TYR A CA 1
ATOM 884 C C . TYR A 1 109 ? 3.458 -10.005 -5.035 1.00 97.75 109 TYR A C 1
ATOM 886 O O . TYR A 1 109 ? 4.388 -9.567 -5.701 1.00 97.75 109 TYR A O 1
ATOM 894 N N . LEU A 1 110 ? 2.335 -10.472 -5.596 1.00 98.50 110 LEU A N 1
ATOM 895 C CA . LEU A 1 110 ? 2.098 -10.398 -7.041 1.00 98.50 110 LEU A CA 1
ATOM 896 C C . LEU A 1 110 ? 1.827 -8.959 -7.480 1.00 98.50 110 LEU A C 1
ATOM 898 O O . LEU A 1 110 ? 2.348 -8.528 -8.500 1.00 98.50 110 LEU A O 1
ATOM 902 N N . MET A 1 111 ? 1.041 -8.220 -6.693 1.00 97.75 111 MET A N 1
ATOM 903 C CA . MET A 1 111 ? 0.772 -6.805 -6.944 1.00 97.75 111 MET A CA 1
ATOM 904 C C . MET A 1 111 ? 2.063 -5.976 -6.915 1.00 97.75 111 MET A C 1
ATOM 906 O O . MET A 1 111 ? 2.282 -5.187 -7.821 1.00 97.75 111 MET A O 1
ATOM 910 N N . GLU A 1 112 ? 2.930 -6.172 -5.917 1.00 95.94 112 GLU A N 1
ATOM 911 C CA . GLU A 1 112 ? 4.230 -5.488 -5.858 1.00 95.94 112 GLU A CA 1
ATOM 912 C C . GLU A 1 112 ? 5.153 -5.871 -7.008 1.00 95.94 112 GLU A C 1
ATOM 914 O O . GLU A 1 112 ? 5.753 -4.991 -7.603 1.00 95.94 112 GLU A O 1
ATOM 919 N N . ALA A 1 113 ? 5.249 -7.161 -7.344 1.00 97.25 113 ALA A N 1
ATOM 920 C CA . ALA A 1 113 ? 6.083 -7.585 -8.463 1.00 97.25 113 ALA A CA 1
ATOM 921 C C . ALA A 1 113 ? 5.612 -6.958 -9.783 1.00 97.25 113 ALA A C 1
ATOM 923 O O . ALA A 1 113 ? 6.437 -6.539 -10.586 1.00 97.25 113 ALA A O 1
ATOM 924 N N . ALA A 1 114 ? 4.296 -6.864 -9.998 1.00 97.62 114 ALA A N 1
ATOM 925 C CA . ALA A 1 114 ? 3.742 -6.188 -11.166 1.00 97.62 114 ALA A CA 1
ATOM 926 C C . ALA A 1 114 ? 4.069 -4.684 -11.172 1.00 97.62 114 ALA A C 1
ATOM 928 O O . ALA A 1 114 ? 4.456 -4.161 -12.210 1.00 97.62 114 ALA A O 1
ATOM 929 N N . ASP A 1 115 ? 3.949 -4.014 -10.023 1.00 95.88 115 ASP A N 1
ATOM 930 C CA . ASP A 1 115 ? 4.297 -2.597 -9.841 1.00 95.88 115 ASP A CA 1
ATOM 931 C C . ASP A 1 115 ? 5.772 -2.340 -10.196 1.00 95.88 115 ASP A C 1
ATOM 933 O O . ASP A 1 115 ? 6.074 -1.514 -11.055 1.00 95.88 115 ASP A O 1
ATOM 937 N N . ASP A 1 116 ? 6.684 -3.124 -9.612 1.00 95.19 116 ASP A N 1
ATOM 938 C CA . ASP A 1 116 ? 8.128 -2.992 -9.817 1.00 95.19 116 ASP A CA 1
ATOM 939 C C . ASP A 1 116 ? 8.533 -3.280 -11.278 1.00 95.19 116 ASP A C 1
ATOM 941 O O . ASP A 1 116 ? 9.364 -2.563 -11.831 1.00 95.19 116 ASP A O 1
ATOM 945 N N . ILE A 1 117 ? 7.939 -4.296 -11.925 1.00 95.94 117 ILE A N 1
ATOM 946 C CA . ILE A 1 117 ? 8.198 -4.616 -13.343 1.00 95.94 117 ILE A CA 1
ATOM 947 C C . ILE A 1 117 ? 7.743 -3.471 -14.251 1.00 95.94 117 ILE A C 1
ATOM 949 O O . ILE A 1 117 ? 8.482 -3.077 -15.153 1.00 95.94 117 ILE A O 1
ATOM 953 N N . CYS A 1 118 ? 6.537 -2.943 -14.028 1.00 95.88 118 CYS A N 1
ATOM 954 C CA . CYS A 1 118 ? 5.990 -1.871 -14.851 1.00 95.88 118 CYS A CA 1
ATOM 955 C C . CYS A 1 118 ? 6.825 -0.596 -14.728 1.00 95.88 118 CYS A C 1
ATOM 957 O O . CYS A 1 118 ? 7.241 -0.069 -15.754 1.00 95.88 118 CYS A O 1
ATOM 959 N N . TYR A 1 119 ? 7.126 -0.137 -13.508 1.00 93.06 119 TYR A N 1
ATOM 960 C CA . TYR A 1 119 ? 7.975 1.046 -13.329 1.00 93.06 119 TYR A CA 1
ATOM 961 C C . TYR A 1 119 ? 9.368 0.842 -13.927 1.00 93.06 119 TYR A C 1
ATOM 963 O O . TYR A 1 119 ? 9.871 1.724 -14.611 1.00 93.06 119 TYR A O 1
ATOM 971 N N . ALA A 1 120 ? 9.977 -0.337 -13.750 1.00 92.44 120 ALA A N 1
ATOM 972 C CA . ALA A 1 120 ? 11.315 -0.599 -14.277 1.00 92.44 120 ALA A CA 1
ATOM 973 C C . ALA A 1 120 ? 11.406 -0.517 -15.810 1.00 92.44 120 ALA A C 1
ATOM 975 O O . ALA A 1 120 ? 12.465 -0.167 -16.320 1.00 92.44 120 ALA A O 1
ATOM 976 N N . LEU A 1 121 ? 10.340 -0.863 -16.539 1.00 94.56 121 LEU A N 1
ATOM 977 C CA . LEU A 1 121 ? 10.329 -0.826 -18.004 1.00 94.56 121 LEU A CA 1
ATOM 978 C C . LEU A 1 121 ? 9.796 0.502 -18.553 1.00 94.56 121 LEU A C 1
ATOM 980 O O . LEU A 1 121 ? 10.397 1.062 -19.465 1.00 94.56 121 LEU A O 1
ATOM 984 N N . ILE A 1 122 ? 8.698 1.013 -17.996 1.00 95.69 122 ILE A N 1
ATOM 985 C CA . ILE A 1 122 ? 8.023 2.215 -18.505 1.00 95.69 122 ILE A CA 1
ATOM 986 C C . ILE A 1 122 ? 8.854 3.469 -18.210 1.00 95.69 122 ILE A C 1
ATOM 988 O O . ILE A 1 122 ? 8.989 4.315 -19.085 1.00 95.69 122 ILE A O 1
ATOM 992 N N . ASP A 1 123 ? 9.514 3.559 -17.047 1.00 96.56 123 ASP A N 1
ATOM 993 C CA . ASP A 1 123 ? 10.371 4.715 -16.740 1.00 96.56 123 ASP A CA 1
ATOM 994 C C . ASP A 1 123 ? 11.581 4.805 -17.697 1.00 96.56 123 ASP A C 1
ATOM 996 O O . ASP A 1 123 ? 12.111 5.893 -17.930 1.00 96.56 123 ASP A O 1
ATOM 1000 N N . LEU A 1 124 ? 12.030 3.674 -18.266 1.00 95.88 124 LEU A N 1
ATOM 1001 C CA . LEU A 1 124 ? 13.072 3.664 -19.300 1.00 95.88 124 LEU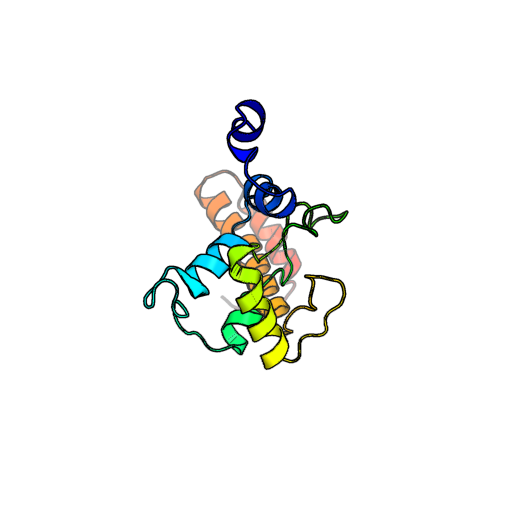 A CA 1
ATOM 1002 C C . LEU A 1 124 ? 12.538 4.188 -20.636 1.00 95.88 124 LEU A C 1
ATOM 1004 O O . LEU A 1 124 ? 13.220 4.981 -21.280 1.00 95.88 124 LEU A O 1
ATOM 1008 N N . GLU A 1 125 ? 11.339 3.762 -21.040 1.00 96.25 125 GLU A N 1
ATOM 1009 C CA . GLU A 1 125 ? 10.664 4.252 -22.250 1.00 96.25 125 GLU A CA 1
ATOM 1010 C C . GLU A 1 125 ? 10.413 5.766 -22.162 1.00 96.25 125 GLU A C 1
ATOM 1012 O O . GLU A 1 125 ? 10.856 6.511 -23.036 1.00 96.25 125 GLU A O 1
ATOM 1017 N N . ASP A 1 126 ? 9.836 6.238 -21.054 1.00 96.88 126 ASP A N 1
ATOM 1018 C CA . ASP A 1 126 ? 9.612 7.664 -20.794 1.00 96.88 126 ASP A CA 1
ATOM 1019 C C . ASP A 1 126 ? 10.940 8.443 -20.770 1.00 96.88 126 ASP A C 1
ATOM 1021 O O . ASP A 1 126 ? 11.053 9.542 -21.316 1.00 96.88 126 ASP A O 1
ATOM 1025 N N . GLY A 1 127 ? 11.986 7.868 -20.165 1.00 97.12 127 GLY A N 1
ATOM 1026 C CA . GLY A 1 127 ? 13.321 8.462 -20.131 1.00 97.12 127 GLY A CA 1
ATOM 1027 C C . GLY A 1 127 ? 13.952 8.630 -21.518 1.00 97.12 127 GLY A C 1
ATOM 1028 O O . GLY A 1 127 ? 14.653 9.621 -21.740 1.00 97.12 127 GLY A O 1
ATOM 1029 N N . LEU A 1 128 ? 13.685 7.710 -22.452 1.00 96.50 128 LEU A N 1
ATOM 1030 C CA . LEU A 1 128 ? 14.091 7.834 -23.855 1.00 96.50 128 LEU A CA 1
ATOM 1031 C C . LEU A 1 128 ? 13.300 8.934 -24.570 1.00 96.50 128 LEU A C 1
ATOM 1033 O O . LEU A 1 128 ? 13.903 9.774 -25.231 1.00 96.50 128 LEU A O 1
ATOM 1037 N N . GLU A 1 129 ? 11.972 8.973 -24.416 1.00 96.81 129 GLU A N 1
ATOM 1038 C CA . GLU A 1 129 ? 11.129 10.008 -25.038 1.00 96.81 129 GLU A CA 1
ATOM 1039 C C . GLU A 1 129 ? 11.467 11.424 -24.549 1.00 96.81 129 GLU A C 1
ATOM 1041 O O . GLU A 1 129 ? 11.312 12.404 -25.281 1.00 96.81 129 GLU A O 1
ATOM 1046 N N . MET A 1 130 ? 11.938 11.539 -23.306 1.00 97.81 130 MET A N 1
ATOM 1047 C CA . MET A 1 130 ? 12.361 12.798 -22.697 1.00 97.81 130 MET A CA 1
ATOM 1048 C C . MET A 1 130 ? 13.819 13.185 -23.006 1.00 97.81 130 MET A C 1
ATOM 1050 O O . MET A 1 130 ? 14.296 14.177 -22.447 1.00 97.81 130 MET A O 1
ATOM 1054 N N . ASP A 1 131 ? 14.531 12.424 -23.848 1.00 96.75 131 ASP A N 1
ATOM 1055 C CA . ASP A 1 131 ? 15.964 12.589 -24.141 1.00 96.75 131 ASP A CA 1
ATOM 1056 C C . ASP A 1 131 ? 16.853 12.586 -22.869 1.00 96.75 131 ASP A C 1
ATOM 1058 O O . ASP A 1 131 ? 17.903 13.234 -22.811 1.00 96.75 131 ASP A O 1
ATOM 1062 N N . LEU A 1 132 ? 16.427 11.886 -21.808 1.00 97.62 132 LEU A N 1
ATOM 1063 C CA . LEU A 1 132 ? 17.177 11.743 -20.551 1.00 97.62 132 LEU A CA 1
ATOM 1064 C C . LEU A 1 132 ? 18.089 10.511 -20.542 1.00 97.62 132 LEU A C 1
ATOM 1066 O O . LEU A 1 132 ? 19.040 10.471 -19.758 1.00 97.62 132 LEU A O 1
ATOM 1070 N N . LEU A 1 133 ? 17.792 9.522 -21.387 1.00 97.25 133 LEU A N 1
ATOM 1071 C CA . LEU A 1 133 ? 18.523 8.265 -21.539 1.00 97.25 133 LEU A CA 1
ATOM 1072 C C . LEU A 1 133 ? 18.906 8.046 -23.007 1.00 97.25 133 LEU A C 1
ATOM 1074 O O . LEU A 1 133 ? 18.219 8.523 -23.909 1.00 97.25 133 LEU A O 1
ATOM 1078 N N . ASP A 1 134 ? 19.990 7.307 -23.250 1.00 97.31 134 ASP A N 1
ATOM 1079 C CA . ASP A 1 134 ? 20.395 6.911 -24.600 1.00 97.31 134 ASP A CA 1
ATOM 1080 C C . ASP A 1 134 ? 19.795 5.553 -24.992 1.00 97.31 134 ASP A C 1
ATOM 1082 O O . ASP A 1 134 ? 19.746 4.613 -24.192 1.00 97.31 134 ASP A O 1
ATOM 1086 N N . TYR A 1 135 ? 19.373 5.428 -26.253 1.00 96.00 135 TYR A N 1
ATOM 1087 C CA . TYR A 1 135 ? 18.759 4.201 -26.764 1.00 96.00 135 TYR A CA 1
ATOM 1088 C C . TYR A 1 135 ? 19.680 2.984 -26.628 1.00 96.00 135 TYR A C 1
ATOM 1090 O O . TYR A 1 135 ? 19.222 1.922 -26.209 1.00 96.00 135 TYR A O 1
ATOM 1098 N N . ALA A 1 136 ? 20.974 3.120 -26.940 1.00 95.94 136 ALA A N 1
ATOM 1099 C CA . ALA A 1 136 ? 21.895 1.986 -26.906 1.00 95.94 136 ALA A CA 1
ATOM 1100 C C . ALA A 1 136 ? 22.131 1.485 -25.471 1.00 95.94 136 ALA A C 1
ATOM 1102 O O . ALA A 1 136 ? 22.366 0.293 -25.258 1.00 95.94 136 ALA A O 1
ATOM 1103 N N . GLU A 1 137 ? 22.045 2.374 -24.476 1.00 95.38 137 GLU A N 1
ATOM 1104 C CA . GLU A 1 137 ? 22.119 1.996 -23.062 1.00 95.38 137 GLU A CA 1
ATOM 1105 C C . GLU A 1 137 ? 20.897 1.170 -22.636 1.00 95.38 137 GLU A C 1
ATOM 1107 O O . GLU A 1 137 ? 21.058 0.111 -22.021 1.00 95.38 137 GLU A O 1
ATOM 1112 N N . VAL A 1 138 ? 19.687 1.611 -23.000 1.00 95.38 138 VAL A N 1
ATOM 1113 C CA . VAL A 1 138 ? 18.437 0.899 -22.678 1.00 95.38 138 VAL A CA 1
ATOM 1114 C C . VAL A 1 138 ? 18.345 -0.433 -23.425 1.00 95.38 138 VAL A C 1
ATOM 1116 O O . VAL A 1 138 ? 18.029 -1.456 -22.820 1.00 95.38 138 VAL A O 1
ATOM 1119 N N . GLU A 1 139 ? 18.683 -0.455 -24.715 1.00 93.94 139 GLU A N 1
ATOM 1120 C CA . GLU A 1 139 ? 18.720 -1.673 -25.530 1.00 93.94 139 GLU A CA 1
ATOM 1121 C C . GLU A 1 139 ? 19.655 -2.722 -24.916 1.00 93.94 139 GLU A C 1
ATOM 1123 O O . GLU A 1 139 ? 19.251 -3.863 -24.697 1.00 93.94 139 GLU A O 1
ATOM 1128 N N . SER A 1 140 ? 20.885 -2.333 -24.569 1.00 93.94 140 SER A N 1
ATOM 1129 C CA . SER A 1 140 ? 21.866 -3.230 -23.948 1.00 93.94 140 SER A CA 1
ATOM 1130 C C . SER A 1 140 ? 21.362 -3.819 -22.624 1.00 93.94 140 SER A C 1
ATOM 1132 O O . SER A 1 140 ? 21.525 -5.017 -22.369 1.00 93.94 140 SER A O 1
ATOM 1134 N N . LEU A 1 141 ? 20.697 -3.004 -21.795 1.00 93.69 141 LEU A N 1
ATOM 1135 C CA . LEU A 1 141 ? 20.089 -3.451 -20.540 1.00 93.69 141 LEU A CA 1
ATOM 1136 C C . LEU A 1 141 ? 19.004 -4.513 -20.777 1.00 93.69 141 LEU A C 1
ATOM 1138 O O . LEU A 1 141 ? 19.009 -5.551 -20.112 1.00 93.69 141 LEU A O 1
ATOM 1142 N N . LEU A 1 142 ? 18.091 -4.270 -21.722 1.00 92.75 142 LEU A N 1
ATOM 1143 C CA . LEU A 1 142 ? 16.992 -5.189 -22.025 1.00 92.75 142 LEU A CA 1
ATOM 1144 C C . LEU A 1 142 ? 17.487 -6.478 -22.690 1.00 92.75 142 LEU A C 1
ATOM 1146 O O . LEU A 1 142 ? 17.046 -7.564 -22.311 1.00 92.75 142 LEU A O 1
ATOM 1150 N N . LEU A 1 143 ? 18.455 -6.387 -23.607 1.00 92.25 143 LEU A N 1
ATOM 1151 C CA . LEU A 1 143 ? 19.113 -7.551 -24.210 1.00 92.25 143 LEU A CA 1
ATOM 1152 C C . LEU A 1 143 ? 19.796 -8.432 -23.158 1.00 92.25 143 LEU A C 1
ATOM 1154 O O . LEU A 1 143 ? 19.735 -9.658 -23.245 1.00 92.25 143 LEU A O 1
ATOM 1158 N N . GLY A 1 144 ? 20.380 -7.826 -22.120 1.00 91.50 144 GLY A N 1
ATOM 1159 C CA . GLY A 1 144 ? 20.936 -8.556 -20.982 1.00 91.50 144 GLY A CA 1
ATOM 1160 C C . GLY A 1 144 ? 19.907 -9.393 -20.208 1.00 91.50 144 GLY A C 1
ATOM 1161 O O . GLY A 1 144 ? 20.286 -10.384 -19.584 1.00 91.50 144 GLY A O 1
ATOM 1162 N N . LEU A 1 145 ? 18.621 -9.023 -20.256 1.00 89.88 145 LEU A N 1
ATOM 1163 C CA . LEU A 1 145 ? 17.525 -9.758 -19.621 1.00 89.88 145 LEU A CA 1
ATOM 1164 C C . LEU A 1 145 ? 16.955 -10.864 -20.522 1.00 89.88 145 LEU A C 1
ATOM 1166 O O . LEU A 1 145 ? 16.711 -11.965 -20.029 1.00 89.88 145 LEU A O 1
ATOM 1170 N N . VAL A 1 146 ? 16.721 -10.579 -21.809 1.00 89.19 146 VAL A N 1
ATOM 1171 C CA . VAL A 1 146 ? 16.074 -11.530 -22.741 1.00 89.19 146 VAL A CA 1
ATOM 1172 C C . VAL A 1 146 ? 17.042 -12.562 -23.329 1.00 89.19 146 VAL A C 1
ATOM 1174 O O . VAL A 1 14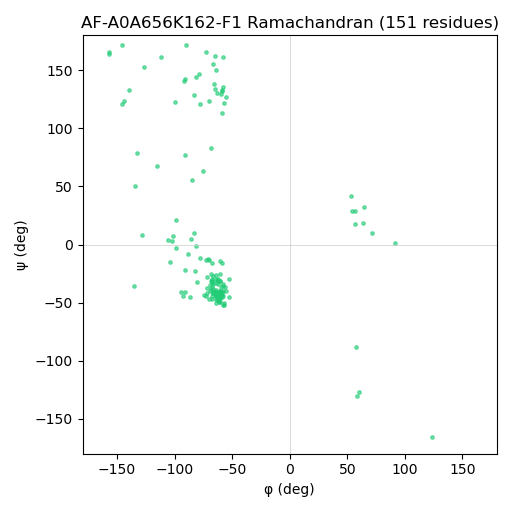6 ? 16.620 -13.652 -23.714 1.00 89.19 146 VAL A O 1
ATOM 1177 N N . GLY A 1 147 ? 18.346 -12.270 -23.355 1.00 82.94 147 GLY A N 1
ATOM 1178 C CA . GLY A 1 147 ? 19.359 -13.180 -23.888 1.00 82.94 147 GLY A CA 1
ATOM 1179 C C . GLY A 1 147 ? 19.106 -13.543 -25.355 1.00 82.94 147 GLY A C 1
ATOM 1180 O O . GLY A 1 147 ? 18.877 -12.664 -26.182 1.0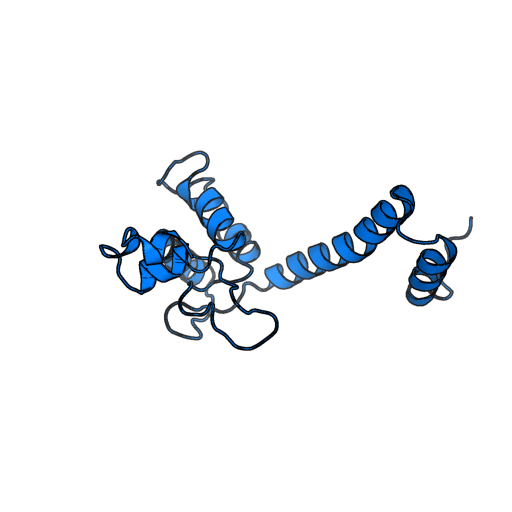0 82.94 147 GLY A O 1
ATOM 1181 N N . ASP A 1 148 ? 19.145 -14.842 -25.669 1.00 78.94 148 ASP A N 1
ATOM 1182 C CA . ASP A 1 148 ? 18.942 -15.367 -27.030 1.00 78.94 148 ASP A CA 1
ATOM 1183 C C . ASP A 1 148 ? 17.455 -15.482 -27.434 1.00 78.94 148 ASP A C 1
ATOM 1185 O O . ASP A 1 148 ? 17.156 -15.889 -28.556 1.00 78.94 148 ASP A O 1
ATOM 1189 N N . ASP A 1 149 ? 16.514 -15.142 -26.545 1.00 78.88 149 ASP A N 1
ATOM 1190 C CA . ASP A 1 149 ? 15.066 -15.223 -26.798 1.00 78.88 149 ASP A CA 1
ATOM 1191 C C . ASP A 1 149 ? 14.557 -13.953 -27.501 1.00 78.88 149 ASP A C 1
ATOM 1193 O O . ASP A 1 149 ? 13.690 -13.223 -27.014 1.00 78.88 149 ASP A O 1
ATOM 1197 N N . LEU A 1 150 ? 15.172 -13.641 -28.643 1.00 75.56 150 LEU A N 1
ATOM 1198 C CA . LEU A 1 150 ? 14.759 -12.527 -29.483 1.00 75.56 150 LEU A CA 1
ATOM 1199 C C . LEU A 1 150 ? 13.604 -12.967 -30.390 1.00 75.56 150 LEU A C 1
ATOM 1201 O O . LEU A 1 150 ? 13.734 -13.979 -31.085 1.00 75.56 150 LEU A O 1
ATOM 1205 N N . PRO A 1 151 ? 12.488 -12.217 -30.435 1.00 71.31 151 PRO A N 1
ATOM 1206 C CA . PRO A 1 151 ? 11.413 -12.525 -31.363 1.00 71.31 151 PRO A CA 1
ATOM 1207 C C . PRO A 1 151 ? 11.935 -12.461 -32.804 1.00 71.31 151 PRO A C 1
ATOM 1209 O O . PRO A 1 151 ? 12.570 -11.482 -33.199 1.00 71.31 151 PRO A O 1
ATOM 1212 N N . GLU A 1 152 ? 11.663 -13.509 -33.590 1.00 72.38 152 GLU A N 1
ATOM 1213 C CA . GLU A 1 152 ? 11.907 -13.488 -35.034 1.00 72.38 152 GLU A CA 1
ATOM 1214 C C . GLU A 1 152 ? 11.083 -12.339 -35.635 1.00 72.38 152 GLU A C 1
ATOM 1216 O O . GLU A 1 152 ? 9.850 -12.351 -35.574 1.00 72.38 152 GLU A O 1
ATOM 1221 N N . THR A 1 153 ? 11.773 -11.316 -36.144 1.00 54.16 153 THR A N 1
ATOM 1222 C CA . THR A 1 153 ? 11.172 -10.141 -36.794 1.00 54.16 153 THR A CA 1
ATOM 1223 C C . THR A 1 153 ? 11.089 -10.319 -38.301 1.00 54.16 153 THR A C 1
ATOM 1225 O O . THR A 1 153 ? 12.000 -10.952 -38.885 1.00 54.16 153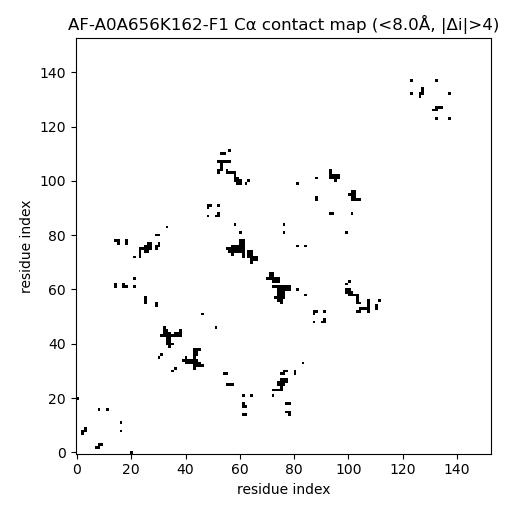 THR A O 1
#

pLDDT: mean 91.83, std 10.74, range [49.84, 98.75]

Solvent-accessible surface area (backbone atoms only — not comparable to full-atom values): 8673 Å² total; per-residue (Å²): 115,73,54,66,79,68,55,76,48,69,92,46,54,73,70,61,40,36,39,69,75,44,72,35,70,54,19,52,47,44,45,37,48,43,27,59,37,88,33,61,78,65,46,10,62,64,68,55,63,69,58,55,38,31,65,33,80,33,50,24,30,48,91,53,13,81,43,89,64,99,53,52,52,49,29,22,29,40,80,89,43,42,71,56,51,52,51,44,32,61,77,70,66,43,54,73,77,50,91,68,28,40,50,66,41,77,58,22,59,56,53,49,52,52,50,53,52,47,51,66,52,50,54,52,53,53,29,44,77,68,70,75,44,59,67,70,61,53,50,53,56,52,46,70,72,53,60,89,72,64,79,90,127

Radius of gyration: 20.19 Å; Cα contacts (8 Å, |Δi|>4): 176; chains: 1; bounding box: 43×41×58 Å

Foldseek 3Di:
DVCVVVCVCVPPDPQQVLCVVLPDPLQVVLCQQQANADPHNRGHVVDDLLVSLLSFLAQFGSVCLCPDDPSRSDHRHGPVCLVVSVVSCVVLVFDAPDVRGTDGDPNNVVVVVVVVVCCVLVVVVVCVVVVNDDPVVSVVVVCVVCPPVDPDD

Organism: NCBI:txid1194405

Secondary structure (DSSP, 8-state):
-HHHHTTTTTTS-HHHHHHHHT--HHHHHHHIIIIISSBTTTTBT---HHHHHHH-SS-BBGGGTT-SSTTTT--SB-GGGHHHHHHHHHHHTPPEEETTEEPPPTTHHHHHHHHHHHHHHHHHHHHHHTTSS-HHHHHHHHHHHHTT-----

Nearest PDB structures (foldseek):
  2pgs-assembly1_A  TM=9.929E-01  e=2.900E-18  Pseudomonas savastanoi pv. phaseolicola 1448A
  7tu3-assembly1_B  TM=9.038E-01  e=2.792E-08  Leeuwenhoekiella blandensis MED217
  7tu2-assembly1_A-2  TM=8.960E-01  e=3.539E-08  Leeuwenhoekiella blandensis MED217
  7tu4-assembly1_B  TM=9.081E-01  e=9.133E-08  Leeuwenhoekiella blandensis MED217
  7tu6-assembly1_A  TM=9.066E-01  e=1.557E-07  Leeuwenhoekiella blandensis MED217

InterPro domains:
  IPR023293 Deoxyguanosinetriphosphate triphosphohydrolase, central domain superfamily [G3DSA:1.10.3410.10] (110-153)

Mean predicted aligned error: 5.71 Å

Sequence (153 aa):
NQAAGRGWLDAMSETERNDFLNFEGNAQGFRVLTQLEYHQFDGGTRLTYATLGTYLKYPWTARHADSLGYKKHKFGCYQSELPILEQIASKLGLPQLEEQRWARHPLVYLMEAADDICYALIDLEDGLEMDLLDYAEVESLLLGLVGDDLPET